Protein AF-A0A7X8Q6P4-F1 (afdb_monomer_lite)

Radius of gyration: 16.23 Å; chains: 1; bounding box: 39×30×48 Å

pLDDT: mean 74.8, std 14.55, range [23.95, 94.19]

Sequence (122 aa):
MFGAYIRDDLRYEGFFFHASEEPRTNDESTTIEIGEIIVIVNRTSAGRISILTTDLSDGRISHSYTICTSSGLVCAGKDTFHYQQNEDSPHIEIGTLWAILPVPYIALEGFHSSIMLELVLH

Secondary structure (DSSP, 8-state):
-------GGGTT-EEEEEE-SS----TT-SEEEEEEEEEE-SS-EEEEEEEEEPPEESSS-EE--EEEETTS--BSSS-EEEEEE-TT--EEEEEEEEEE-SS-GGGGTT-B--EEEEEEE-

Foldseek 3Di:
DDDDDDDPVCPVFDKDWDADPDFPDDQQDLKTWGTWIKGFDQAWWKWKKDKDKDFWDLPPDTHDKWKAFPVRQGTDDTDIRIDTDHNVCRMDGSHIIMIRHPGGPNVSVNIDMDIDMDIGID

Structure (mmCIF, N/CA/C/O backbone):
data_AF-A0A7X8Q6P4-F1
#
_entry.id   AF-A0A7X8Q6P4-F1
#
loop_
_atom_site.group_PDB
_atom_site.id
_atom_site.type_symbol
_atom_site.label_atom_id
_atom_site.label_alt_id
_atom_site.label_comp_id
_atom_site.label_asym_id
_atom_site.label_entity_id
_atom_site.label_seq_id
_atom_site.pdbx_PDB_ins_code
_atom_site.Cartn_x
_atom_site.Cartn_y
_atom_site.Cartn_z
_atom_site.occupancy
_atom_site.B_iso_or_equiv
_atom_site.auth_seq_id
_atom_site.auth_comp_id
_atom_site.auth_asym_id
_atom_site.auth_atom_id
_atom_site.pdbx_PDB_model_num
ATOM 1 N N . MET A 1 1 ? -11.362 20.464 -5.993 1.00 23.95 1 MET A N 1
ATOM 2 C CA . MET A 1 1 ? -11.281 20.902 -4.585 1.00 23.95 1 MET A CA 1
ATOM 3 C C . MET A 1 1 ? -12.592 20.497 -3.927 1.00 23.95 1 MET A C 1
ATOM 5 O O . MET A 1 1 ? -13.591 21.166 -4.138 1.00 23.95 1 MET A O 1
ATOM 9 N N . PHE A 1 2 ? -12.623 19.348 -3.253 1.00 24.03 2 PHE A N 1
ATOM 10 C CA . PHE A 1 2 ? -13.788 18.901 -2.486 1.00 24.03 2 PHE A CA 1
ATOM 11 C C . PHE A 1 2 ? -13.374 18.904 -1.018 1.00 24.03 2 PHE A C 1
ATOM 13 O O . PHE A 1 2 ? -12.576 18.072 -0.603 1.00 24.03 2 PHE A O 1
ATOM 20 N N . GLY A 1 3 ? -13.839 19.899 -0.266 1.00 26.27 3 GLY A N 1
ATOM 21 C CA . GLY A 1 3 ? -13.703 19.914 1.186 1.00 26.27 3 GLY A CA 1
ATOM 22 C C . GLY A 1 3 ? -14.900 19.194 1.787 1.00 26.27 3 GLY A C 1
ATOM 23 O O . GLY A 1 3 ? -16.023 19.678 1.660 1.00 26.27 3 GLY A O 1
ATOM 24 N N . ALA A 1 4 ? -14.677 18.035 2.402 1.00 33.00 4 ALA A N 1
ATOM 25 C CA . ALA A 1 4 ? -15.675 17.407 3.254 1.00 33.00 4 ALA A CA 1
ATOM 26 C C . ALA A 1 4 ? -15.671 18.117 4.617 1.00 33.00 4 ALA A C 1
ATOM 28 O O . ALA A 1 4 ? -14.611 18.328 5.206 1.00 33.00 4 ALA A O 1
ATOM 29 N N . TYR A 1 5 ? -16.847 18.510 5.111 1.00 39.50 5 TYR A N 1
ATOM 30 C CA . TYR A 1 5 ? -16.999 19.005 6.478 1.00 39.50 5 TYR A CA 1
ATOM 31 C C . TYR A 1 5 ? -16.803 17.833 7.446 1.00 39.50 5 TYR A C 1
ATOM 33 O O . TYR A 1 5 ? -17.656 16.950 7.538 1.00 39.50 5 TYR A O 1
ATOM 41 N N . ILE A 1 6 ? -15.667 17.817 8.142 1.00 45.41 6 ILE A N 1
ATOM 42 C CA . ILE A 1 6 ? -15.391 16.889 9.241 1.00 45.41 6 ILE A CA 1
ATOM 43 C C . ILE A 1 6 ? -15.848 17.588 10.522 1.00 45.41 6 ILE A C 1
ATOM 45 O O . ILE A 1 6 ? -15.375 18.684 10.826 1.00 45.41 6 ILE A O 1
ATOM 49 N N . ARG A 1 7 ? -16.800 16.987 11.248 1.00 45.12 7 ARG A N 1
ATOM 50 C CA . ARG A 1 7 ? -17.255 17.522 12.539 1.00 45.12 7 ARG A CA 1
ATOM 51 C C . ARG A 1 7 ? -16.087 17.602 13.526 1.00 45.12 7 ARG A C 1
ATOM 53 O O . ARG A 1 7 ? -15.160 16.800 13.473 1.00 45.12 7 ARG A O 1
ATOM 60 N N . ASP A 1 8 ? -16.158 18.555 14.450 1.00 51.81 8 ASP A N 1
ATOM 61 C CA . ASP A 1 8 ? -15.066 18.877 15.377 1.00 51.81 8 ASP A CA 1
ATOM 62 C C . ASP A 1 8 ? -14.654 17.716 16.296 1.00 51.81 8 ASP A C 1
ATOM 64 O O . ASP A 1 8 ? -13.486 17.623 16.667 1.00 51.81 8 ASP A O 1
ATOM 68 N N . ASP A 1 9 ? -15.583 16.807 16.594 1.00 53.94 9 ASP A N 1
ATOM 69 C CA . ASP A 1 9 ? -15.369 15.566 17.347 1.00 53.94 9 ASP A CA 1
ATOM 70 C C . ASP A 1 9 ? -14.644 14.470 16.546 1.00 53.94 9 ASP A C 1
ATOM 72 O O . ASP A 1 9 ? -14.074 13.559 17.135 1.00 53.94 9 ASP A O 1
ATOM 76 N N . LEU A 1 10 ? -14.598 14.586 15.216 1.00 52.09 10 LEU A N 1
ATOM 77 C CA . LEU A 1 10 ? -13.961 13.633 14.300 1.00 52.09 10 LEU A CA 1
ATOM 78 C C . LEU A 1 10 ? -12.639 14.155 13.721 1.00 52.09 10 LEU A C 1
ATOM 80 O O . LEU A 1 10 ? -12.018 13.478 12.911 1.00 52.09 10 LEU A O 1
ATOM 84 N N . ARG A 1 11 ? -12.177 15.352 14.115 1.00 57.38 11 ARG A N 1
ATOM 85 C CA . ARG A 1 11 ? -10.944 15.972 13.578 1.00 57.38 11 ARG A CA 1
ATOM 86 C C . ARG A 1 11 ? -9.676 15.144 13.806 1.00 57.38 11 ARG A C 1
ATOM 88 O O . ARG A 1 11 ? -8.686 15.370 13.118 1.00 57.38 11 ARG A O 1
ATOM 95 N N . TYR A 1 12 ? -9.709 14.226 14.768 1.00 64.00 12 TYR A N 1
ATOM 96 C CA . TYR A 1 12 ? -8.606 13.321 15.094 1.00 64.00 12 TYR A CA 1
ATOM 97 C C . TYR A 1 12 ? -8.894 11.870 14.693 1.00 64.00 12 TYR A C 1
ATOM 99 O O . TYR A 1 12 ? -8.058 11.005 14.933 1.00 64.00 12 TYR A O 1
ATOM 107 N N . GLU A 1 13 ? -10.063 11.601 14.102 1.00 70.44 13 GLU A N 1
ATOM 108 C CA . GLU A 1 13 ? -10.398 10.292 13.553 1.00 70.44 13 GLU A CA 1
ATOM 109 C C . GLU A 1 13 ? -10.102 10.255 12.057 1.00 70.44 13 GLU A C 1
ATOM 111 O O . GLU A 1 13 ? -10.403 11.195 11.319 1.00 70.44 13 GLU A O 1
ATOM 116 N N . GLY A 1 14 ? -9.553 9.144 11.587 1.00 71.00 14 GLY A N 1
ATOM 117 C CA . GLY A 1 14 ? -9.360 8.911 10.172 1.00 71.00 14 GLY A CA 1
ATOM 118 C C . GLY A 1 14 ? -8.110 8.119 9.857 1.00 71.00 14 GLY A C 1
ATOM 119 O O . GLY A 1 14 ? -7.565 7.374 10.673 1.00 71.00 14 GLY A O 1
ATOM 120 N N . PHE A 1 15 ? -7.707 8.278 8.607 1.00 75.25 15 PHE A N 1
ATOM 121 C CA . PHE A 1 15 ? -6.609 7.563 8.001 1.00 75.25 15 PHE A CA 1
ATOM 122 C C . PHE A 1 15 ? -5.376 8.461 7.946 1.00 75.25 15 PHE A C 1
ATOM 124 O O . PHE A 1 15 ? -5.424 9.547 7.365 1.00 75.25 15 PHE A O 1
ATOM 131 N N . PHE A 1 16 ? -4.271 7.992 8.514 1.00 78.88 16 PHE A N 1
ATOM 132 C CA . PHE A 1 16 ? -3.003 8.701 8.534 1.00 78.88 16 PHE A CA 1
ATOM 133 C C . PHE A 1 16 ? -1.962 7.868 7.798 1.00 78.88 16 PHE A C 1
ATOM 135 O O . PHE A 1 16 ? -1.695 6.721 8.150 1.00 78.88 16 PHE A O 1
ATOM 142 N N . PHE A 1 17 ? -1.387 8.462 6.757 1.00 79.06 17 PHE A N 1
ATOM 143 C CA . PHE A 1 17 ? -0.279 7.882 6.016 1.00 79.06 17 PHE A CA 1
ATOM 144 C C . PHE A 1 17 ? 0.969 8.713 6.264 1.00 79.06 17 PHE A C 1
ATOM 146 O O . PHE A 1 17 ? 1.014 9.893 5.904 1.00 79.06 17 PHE A O 1
ATOM 153 N N . HIS A 1 18 ? 1.973 8.097 6.871 1.00 83.44 18 HIS A N 1
ATOM 154 C CA . HIS A 1 18 ? 3.292 8.686 7.008 1.00 83.44 18 HIS A CA 1
ATOM 155 C C . HIS A 1 18 ? 4.193 8.100 5.923 1.00 83.44 18 HIS A C 1
ATOM 157 O O . HIS A 1 18 ? 4.673 6.975 6.047 1.00 83.44 18 HIS A O 1
ATOM 163 N N . ALA A 1 19 ? 4.363 8.842 4.826 1.00 79.75 19 ALA A N 1
ATOM 164 C CA . ALA A 1 19 ? 5.244 8.436 3.736 1.00 79.75 19 ALA A CA 1
ATOM 165 C C . ALA A 1 19 ? 6.685 8.299 4.243 1.00 79.75 19 ALA A C 1
ATOM 167 O O . ALA A 1 19 ? 7.142 9.129 5.027 1.00 79.75 19 ALA A O 1
ATOM 168 N N . SER A 1 20 ? 7.399 7.277 3.776 1.00 76.38 20 SER A N 1
ATOM 169 C CA . SER A 1 20 ? 8.818 7.129 4.090 1.00 76.38 20 SER A CA 1
ATOM 170 C C . SER A 1 20 ? 9.593 8.286 3.445 1.00 76.38 20 SER A C 1
ATOM 172 O O . SER A 1 20 ? 9.489 8.505 2.237 1.00 76.38 20 SER A O 1
ATOM 174 N N . GLU A 1 21 ? 10.318 9.069 4.250 1.00 69.00 21 GLU A N 1
ATOM 175 C CA . GLU A 1 21 ? 11.050 10.258 3.776 1.00 69.00 21 GLU A CA 1
ATOM 176 C C . GLU A 1 21 ? 12.266 9.890 2.913 1.00 69.00 21 GLU A C 1
ATOM 178 O O . GLU A 1 21 ? 12.659 10.652 2.030 1.00 69.00 21 GLU A O 1
ATOM 183 N N . GLU A 1 22 ? 12.826 8.697 3.126 1.00 65.06 22 GLU A N 1
ATOM 184 C CA . GLU A 1 22 ? 13.931 8.146 2.350 1.00 65.06 22 GLU A CA 1
ATOM 185 C C . GLU A 1 22 ? 13.609 6.692 1.983 1.00 65.06 22 GLU A C 1
ATOM 187 O O . GLU A 1 22 ? 13.219 5.919 2.864 1.00 65.06 22 GLU A O 1
ATOM 192 N N . PRO A 1 23 ? 13.781 6.273 0.716 1.00 59.88 23 PRO A N 1
ATOM 193 C CA . PRO A 1 23 ? 13.610 4.877 0.351 1.00 59.88 23 PRO A CA 1
ATOM 194 C C . PRO A 1 23 ? 14.649 4.054 1.118 1.00 59.88 23 PRO A C 1
ATOM 196 O O . PRO A 1 23 ? 15.840 4.076 0.812 1.00 59.88 23 PRO A O 1
ATOM 199 N N . ARG A 1 24 ? 14.207 3.327 2.150 1.00 60.22 24 ARG A N 1
ATOM 200 C CA . ARG A 1 24 ? 15.043 2.384 2.907 1.00 60.22 24 ARG A CA 1
ATOM 201 C C . ARG A 1 24 ? 15.338 1.150 2.062 1.00 60.22 24 ARG A C 1
ATOM 203 O O . ARG A 1 24 ? 14.816 0.065 2.310 1.00 60.22 24 ARG A O 1
ATOM 210 N N . THR A 1 25 ? 16.120 1.326 1.004 1.00 61.22 25 THR A N 1
ATOM 211 C CA . THR A 1 25 ? 16.314 0.314 -0.033 1.00 61.22 25 THR A CA 1
ATOM 212 C C . THR A 1 25 ? 17.736 0.376 -0.561 1.00 61.22 25 THR A C 1
ATOM 214 O O . THR A 1 25 ? 18.223 1.445 -0.908 1.00 61.22 25 THR A O 1
ATOM 217 N N . ASN A 1 26 ? 18.395 -0.777 -0.654 1.00 67.12 26 ASN A N 1
ATOM 218 C CA . ASN A 1 26 ? 19.574 -0.926 -1.507 1.00 67.12 26 ASN A CA 1
ATOM 219 C C . ASN A 1 26 ? 19.129 -0.822 -2.982 1.00 67.12 26 ASN A C 1
ATOM 221 O O . ASN A 1 26 ? 18.031 -1.280 -3.296 1.00 67.12 26 ASN A O 1
ATOM 225 N N . ASP A 1 27 ? 19.954 -0.281 -3.879 1.00 70.25 27 ASP A N 1
ATOM 226 C CA . ASP A 1 27 ? 19.615 -0.061 -5.301 1.00 70.25 27 ASP A CA 1
ATOM 227 C C . ASP A 1 27 ? 19.221 -1.358 -6.036 1.00 70.25 27 ASP A C 1
ATOM 229 O O . ASP A 1 27 ? 18.444 -1.347 -6.994 1.00 70.25 27 ASP A O 1
ATOM 233 N N . GLU A 1 28 ? 19.720 -2.497 -5.552 1.00 80.19 28 GLU A N 1
ATOM 234 C CA . GLU A 1 28 ? 19.405 -3.837 -6.061 1.00 80.19 28 GLU A CA 1
ATOM 235 C C . GLU A 1 28 ? 18.132 -4.450 -5.449 1.00 80.19 28 GLU A C 1
ATOM 237 O O . GLU A 1 28 ? 17.713 -5.543 -5.833 1.00 80.19 28 GLU A O 1
ATOM 242 N N . SER A 1 29 ? 17.504 -3.770 -4.487 1.00 84.56 29 SER A N 1
ATOM 243 C CA . SER A 1 29 ? 16.297 -4.254 -3.830 1.00 84.56 29 SER A CA 1
ATOM 244 C C . SER A 1 29 ? 15.109 -4.223 -4.785 1.00 84.56 29 SER A C 1
ATOM 246 O O . SER A 1 29 ? 14.833 -3.231 -5.461 1.00 84.56 29 SER A O 1
ATOM 248 N N . THR A 1 30 ? 14.350 -5.312 -4.784 1.00 88.12 30 THR A N 1
ATOM 249 C CA . THR A 1 30 ? 13.006 -5.374 -5.364 1.00 88.12 30 THR A CA 1
ATOM 250 C C . THR A 1 30 ? 11.937 -5.005 -4.343 1.00 88.12 30 THR A C 1
ATOM 252 O O . THR A 1 30 ? 10.760 -5.028 -4.660 1.00 88.12 30 THR A O 1
ATOM 255 N N . THR A 1 31 ? 12.305 -4.697 -3.101 1.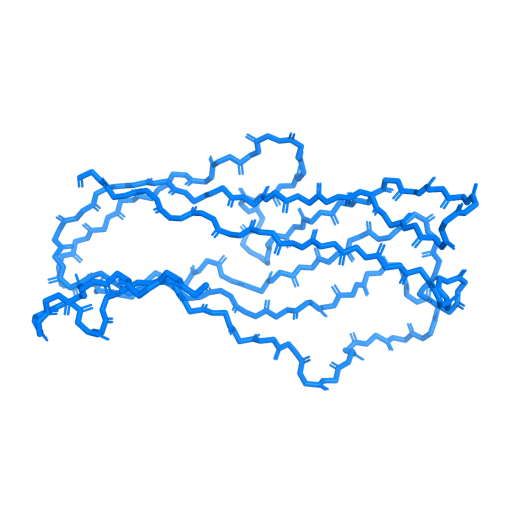00 87.94 31 THR A N 1
ATOM 256 C CA . THR A 1 31 ? 11.356 -4.347 -2.042 1.00 87.94 31 THR A CA 1
ATOM 257 C C . THR A 1 31 ? 11.623 -2.931 -1.565 1.00 87.94 31 THR A C 1
ATOM 259 O O . THR A 1 31 ? 12.757 -2.613 -1.197 1.00 87.94 31 THR A O 1
ATOM 262 N N . ILE A 1 32 ? 10.587 -2.094 -1.582 1.00 86.50 32 ILE A N 1
ATOM 263 C CA . ILE A 1 32 ? 10.668 -0.689 -1.188 1.00 86.50 32 ILE A CA 1
ATOM 264 C C . ILE A 1 32 ? 9.677 -0.367 -0.076 1.00 86.50 32 ILE A C 1
ATOM 266 O O . ILE A 1 32 ? 8.518 -0.774 -0.139 1.00 86.50 32 ILE A O 1
ATOM 270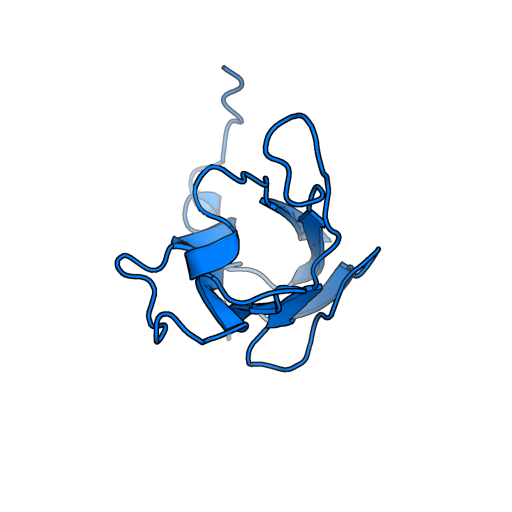 N N . GLU A 1 33 ? 10.134 0.350 0.948 1.00 87.00 33 GLU A N 1
ATOM 271 C CA . GLU A 1 33 ? 9.248 0.906 1.970 1.00 87.00 33 GLU A CA 1
ATOM 272 C C . GLU A 1 33 ? 8.502 2.100 1.369 1.00 87.00 33 GLU A C 1
ATOM 274 O O . GLU A 1 33 ? 9.119 2.983 0.776 1.00 87.00 33 GLU A O 1
ATOM 279 N N . ILE A 1 34 ? 7.180 2.128 1.501 1.00 84.44 34 ILE A N 1
ATOM 280 C CA . ILE A 1 34 ? 6.350 3.234 1.005 1.00 84.44 34 ILE A CA 1
ATOM 281 C C . ILE A 1 34 ? 6.020 4.185 2.153 1.00 84.44 34 ILE A C 1
ATOM 283 O O . ILE A 1 34 ? 6.043 5.404 1.988 1.00 84.44 34 ILE A O 1
ATOM 287 N N . GLY A 1 35 ? 5.710 3.634 3.324 1.00 83.25 35 GLY A N 1
ATOM 288 C CA . GLY A 1 35 ? 5.349 4.411 4.500 1.00 83.25 35 GLY A CA 1
ATOM 289 C C . GLY A 1 35 ? 4.503 3.621 5.483 1.00 83.25 35 GLY A C 1
ATOM 290 O O . GLY A 1 35 ? 4.152 2.468 5.245 1.00 83.25 35 GLY A O 1
ATOM 291 N N . GLU A 1 36 ? 4.158 4.250 6.591 1.00 84.12 36 GLU A N 1
ATOM 292 C CA . GLU A 1 36 ? 3.366 3.661 7.663 1.00 84.12 36 GLU A CA 1
ATOM 293 C C . GLU A 1 36 ? 1.900 4.091 7.570 1.00 84.12 36 GLU A C 1
ATOM 295 O O . GLU A 1 36 ? 1.596 5.253 7.283 1.00 84.12 36 GLU A O 1
ATOM 300 N N . ILE A 1 37 ? 0.988 3.144 7.816 1.00 79.12 37 ILE A N 1
ATOM 301 C CA . ILE A 1 37 ? -0.440 3.428 7.945 1.00 79.12 37 ILE A CA 1
ATOM 302 C C . ILE A 1 37 ? -0.877 3.305 9.398 1.00 79.12 37 ILE A C 1
ATOM 304 O O . ILE A 1 37 ? -0.757 2.247 10.025 1.00 79.12 37 ILE A O 1
ATOM 308 N N . ILE A 1 38 ? -1.525 4.369 9.858 1.00 79.19 38 ILE A N 1
ATOM 309 C CA . ILE A 1 38 ? -2.175 4.452 11.155 1.00 79.19 38 ILE A CA 1
ATOM 310 C C . ILE A 1 38 ? -3.645 4.814 10.945 1.00 79.19 38 ILE A C 1
ATOM 312 O O . ILE A 1 38 ? -3.979 5.722 10.180 1.00 79.19 38 ILE A O 1
ATOM 316 N N . VAL A 1 39 ? -4.536 4.122 11.652 1.00 78.31 39 VAL A N 1
ATOM 317 C CA . VAL A 1 39 ? -5.955 4.476 11.715 1.00 78.31 39 VAL A CA 1
ATOM 318 C C . VAL A 1 39 ? -6.327 4.810 13.146 1.00 78.31 39 VAL A C 1
ATOM 320 O O . VAL A 1 39 ? -6.056 4.041 14.067 1.00 78.31 39 VAL A O 1
ATOM 323 N N . ILE A 1 40 ? -6.955 5.970 13.322 1.00 78.88 40 ILE A N 1
ATOM 324 C CA . ILE A 1 40 ? -7.431 6.434 14.622 1.00 78.88 40 ILE A CA 1
ATOM 325 C C . ILE A 1 40 ? -8.945 6.576 14.541 1.00 78.88 40 ILE A C 1
ATOM 327 O O . ILE A 1 40 ? -9.451 7.298 13.686 1.00 78.88 40 ILE A O 1
ATOM 331 N N . VAL A 1 41 ? -9.677 5.884 15.408 1.00 77.94 41 VAL A N 1
ATOM 332 C CA . VAL A 1 41 ? -11.139 5.993 15.527 1.00 77.94 41 VAL A CA 1
ATOM 333 C C . VAL A 1 41 ? -11.468 5.982 17.016 1.00 77.94 41 VAL A C 1
ATOM 335 O O . VAL A 1 41 ? -11.264 4.983 17.699 1.00 77.94 41 VAL A O 1
ATOM 338 N N . ASN A 1 42 ? -11.964 7.098 17.543 1.00 76.44 42 ASN A N 1
ATOM 339 C CA . ASN A 1 42 ? -12.221 7.309 18.970 1.00 76.44 42 ASN A CA 1
ATOM 340 C C . ASN A 1 42 ? -13.638 6.863 19.355 1.00 76.44 42 ASN A C 1
ATOM 342 O O . ASN A 1 42 ? -14.325 7.506 20.145 1.00 76.44 42 ASN A O 1
ATOM 346 N N . ARG A 1 43 ? -14.089 5.756 18.765 1.00 75.38 43 ARG A N 1
ATOM 347 C CA . ARG A 1 43 ? -15.361 5.100 19.061 1.00 75.38 43 ARG A CA 1
ATOM 348 C C . ARG A 1 43 ? -15.261 3.622 18.726 1.00 75.38 43 ARG A C 1
ATOM 350 O O . ARG A 1 43 ? -14.468 3.220 17.876 1.00 75.38 43 ARG A O 1
ATOM 357 N N . THR A 1 44 ? -16.122 2.819 19.340 1.00 80.38 44 THR A N 1
ATOM 358 C CA . THR A 1 44 ? -16.278 1.423 18.920 1.00 80.38 44 THR A CA 1
ATOM 359 C C . THR A 1 44 ? -16.780 1.397 17.478 1.00 80.38 44 THR A C 1
ATOM 361 O O . THR A 1 44 ? -17.849 1.933 17.181 1.00 80.38 44 THR A O 1
ATOM 364 N N . SER A 1 45 ? -15.998 0.813 16.577 1.00 76.81 45 SER A N 1
ATOM 365 C CA . SER A 1 45 ? -16.322 0.744 15.155 1.00 76.81 45 SER A CA 1
ATOM 366 C C . SER A 1 45 ? -15.734 -0.519 14.548 1.00 76.81 45 SER A C 1
ATOM 368 O O . SER A 1 45 ? -14.696 -1.031 14.974 1.00 76.81 45 SER A O 1
ATOM 370 N N . ALA A 1 46 ? -16.427 -1.031 13.545 1.00 80.12 46 ALA A N 1
ATOM 371 C CA . ALA A 1 46 ? -15.874 -2.007 12.633 1.00 80.12 46 ALA A CA 1
ATOM 372 C C . ALA A 1 46 ? -15.812 -1.371 11.255 1.00 80.12 46 ALA A C 1
ATOM 374 O O . ALA A 1 46 ? -16.552 -0.442 10.940 1.00 80.12 46 ALA A O 1
ATOM 375 N N . GLY A 1 47 ? -14.927 -1.861 10.414 1.00 76.94 47 GLY A N 1
ATOM 376 C CA . GLY A 1 47 ? -14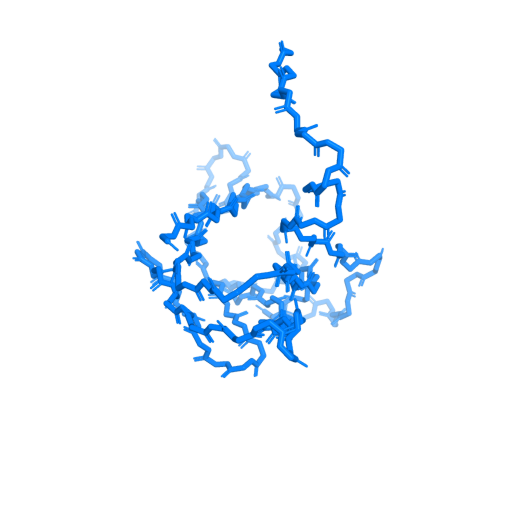.754 -1.244 9.123 1.00 76.94 47 GLY A CA 1
ATOM 377 C C . GLY A 1 47 ? -13.862 -2.051 8.232 1.00 76.94 47 GLY A C 1
ATOM 378 O O . GLY A 1 47 ? -13.495 -3.197 8.514 1.00 76.94 47 GLY A O 1
ATOM 379 N N . ARG A 1 48 ? -13.536 -1.426 7.114 1.00 79.56 48 ARG A N 1
ATOM 380 C CA . ARG A 1 48 ? -12.665 -2.033 6.136 1.00 79.56 48 ARG A CA 1
ATOM 381 C C . ARG A 1 48 ? -11.785 -0.997 5.455 1.00 79.56 48 ARG A C 1
ATOM 383 O O . ARG A 1 48 ? -12.185 0.155 5.291 1.00 79.56 48 ARG A O 1
ATOM 390 N N . ILE A 1 49 ? -10.597 -1.431 5.069 1.00 75.75 49 ILE A N 1
ATOM 391 C CA . ILE A 1 49 ? -9.550 -0.605 4.486 1.00 75.75 49 ILE A CA 1
ATOM 392 C C . ILE A 1 49 ? -9.129 -1.245 3.181 1.00 75.75 49 ILE A C 1
ATOM 394 O O . ILE A 1 49 ? -8.656 -2.378 3.173 1.00 75.75 49 ILE A O 1
ATOM 398 N N . SER A 1 50 ? -9.322 -0.533 2.079 1.00 77.38 50 SER A N 1
ATOM 399 C CA . SER A 1 50 ? -8.944 -1.009 0.750 1.00 77.38 50 SER A CA 1
ATOM 400 C C . SER A 1 50 ? -7.693 -0.283 0.279 1.00 77.38 50 SER A C 1
ATOM 402 O O . SER A 1 50 ? -7.627 0.947 0.342 1.00 77.38 50 SER A O 1
ATOM 404 N N . ILE A 1 51 ? -6.724 -1.043 -0.231 1.00 76.81 51 ILE A N 1
ATOM 405 C CA . ILE A 1 51 ? -5.544 -0.504 -0.911 1.00 76.81 51 ILE A CA 1
ATOM 406 C C . ILE A 1 51 ? -5.710 -0.747 -2.406 1.00 76.81 51 ILE A C 1
ATOM 408 O O . ILE A 1 51 ? -5.823 -1.887 -2.855 1.00 76.81 51 ILE A O 1
ATOM 412 N N . LEU A 1 52 ? -5.737 0.334 -3.178 1.00 77.81 52 LEU A N 1
ATOM 413 C CA . LEU A 1 52 ? -5.888 0.301 -4.627 1.00 77.81 52 LEU A CA 1
ATOM 414 C C . LEU A 1 52 ? -4.629 0.866 -5.271 1.00 77.81 52 LEU A C 1
ATOM 416 O O . LEU A 1 52 ? -4.174 1.946 -4.899 1.00 77.81 52 LEU A O 1
ATOM 420 N N . THR A 1 53 ? -4.083 0.148 -6.245 1.00 80.69 53 THR A N 1
ATOM 421 C CA . THR A 1 53 ? -2.873 0.553 -6.962 1.00 80.69 53 THR A CA 1
ATOM 422 C C . THR A 1 53 ? -3.087 0.517 -8.464 1.00 80.69 53 THR A C 1
ATOM 424 O O . THR A 1 53 ? -3.827 -0.322 -8.979 1.00 80.69 53 THR A O 1
ATOM 427 N N . THR A 1 54 ? -2.419 1.416 -9.177 1.00 86.62 54 THR A N 1
ATOM 428 C CA . THR A 1 54 ? -2.190 1.260 -10.621 1.00 86.62 54 THR A CA 1
ATOM 429 C C . THR A 1 54 ? -0.961 0.390 -10.862 1.00 86.62 54 THR A C 1
ATOM 431 O O . THR A 1 54 ? -0.217 0.129 -9.924 1.00 86.62 54 THR A O 1
ATOM 434 N N . ASP A 1 55 ? -0.723 -0.047 -12.097 1.00 89.69 55 ASP A N 1
ATOM 435 C CA . ASP A 1 55 ? 0.579 -0.613 -12.468 1.00 89.69 55 ASP A CA 1
ATOM 436 C C . ASP A 1 55 ? 1.671 0.474 -12.442 1.00 89.69 55 ASP A C 1
ATOM 438 O O . ASP A 1 55 ? 1.383 1.664 -12.605 1.00 89.69 55 ASP A O 1
ATOM 442 N N . LEU A 1 56 ? 2.933 0.065 -12.278 1.00 89.69 56 LEU A N 1
ATOM 443 C CA . LEU A 1 56 ? 4.090 0.937 -12.496 1.00 89.69 56 LEU A CA 1
ATOM 444 C C . LEU A 1 56 ? 4.256 1.167 -13.993 1.00 89.69 56 LEU A C 1
ATOM 446 O O . LEU A 1 56 ? 4.379 0.199 -14.741 1.00 89.69 56 LEU A O 1
ATOM 450 N N . SER A 1 57 ? 4.297 2.423 -14.434 1.00 91.00 57 SER A N 1
ATOM 451 C CA . SER A 1 57 ? 4.372 2.764 -15.857 1.00 91.00 57 SER A CA 1
ATOM 452 C C . SER A 1 57 ? 5.234 3.995 -16.128 1.00 91.00 57 SER A C 1
ATOM 454 O O . SER A 1 57 ? 5.139 4.990 -15.412 1.00 91.00 57 SER A O 1
ATOM 456 N N . ASP A 1 58 ? 6.029 3.941 -17.197 1.00 94.19 58 ASP A N 1
ATOM 457 C CA . ASP A 1 58 ? 6.744 5.082 -17.792 1.00 94.19 58 ASP A CA 1
ATOM 458 C C . ASP A 1 58 ? 5.992 5.676 -19.009 1.00 94.19 58 ASP A C 1
ATOM 460 O O . ASP A 1 58 ? 6.490 6.554 -19.716 1.00 94.19 58 ASP A O 1
ATOM 464 N N . GLY A 1 59 ? 4.784 5.169 -19.291 1.00 91.75 59 GLY A N 1
ATOM 465 C CA . GLY A 1 59 ? 3.969 5.523 -20.455 1.00 91.75 59 GLY A CA 1
ATOM 466 C C . GLY A 1 59 ? 4.215 4.670 -21.706 1.00 91.75 59 GLY A C 1
ATOM 467 O O . GLY A 1 59 ? 3.482 4.817 -22.686 1.00 91.75 59 GLY A O 1
ATOM 468 N N . ARG A 1 60 ? 5.204 3.769 -21.699 1.00 93.06 60 ARG A N 1
ATOM 469 C CA . ARG A 1 60 ? 5.495 2.826 -22.797 1.00 93.06 60 ARG A CA 1
ATOM 470 C C . ARG A 1 60 ? 5.362 1.380 -22.352 1.00 93.06 60 ARG A C 1
ATOM 472 O O . ARG A 1 60 ? 4.814 0.562 -23.088 1.00 93.06 60 ARG A O 1
ATOM 479 N N . ILE A 1 61 ? 5.889 1.077 -21.174 1.00 92.31 61 ILE A N 1
ATOM 480 C CA . ILE A 1 61 ? 5.889 -0.242 -20.557 1.00 92.31 61 ILE A CA 1
ATOM 481 C C . ILE A 1 61 ? 5.129 -0.127 -19.240 1.00 92.31 61 ILE A C 1
ATOM 483 O O . ILE A 1 61 ? 5.135 0.912 -18.581 1.00 92.31 61 ILE A O 1
ATOM 487 N N . SER A 1 62 ? 4.435 -1.194 -18.861 1.00 92.12 62 SER A N 1
ATOM 488 C CA . SER A 1 62 ? 3.778 -1.272 -17.564 1.00 92.12 62 SER A CA 1
ATOM 489 C C . SER A 1 62 ? 4.109 -2.587 -16.884 1.00 92.12 62 SER A C 1
ATOM 491 O O . SER A 1 62 ? 4.184 -3.635 -17.531 1.00 92.12 62 SER A O 1
ATOM 493 N N . HIS A 1 63 ? 4.318 -2.515 -15.577 1.00 89.44 63 HIS A N 1
ATOM 494 C CA . HIS A 1 63 ? 4.628 -3.655 -14.742 1.00 89.44 63 HIS A CA 1
ATOM 495 C C . HIS A 1 63 ? 3.693 -3.700 -13.539 1.00 89.44 63 HIS A C 1
ATOM 497 O O . HIS A 1 63 ? 3.599 -2.742 -12.767 1.00 89.44 63 HIS A O 1
ATOM 503 N N . SER A 1 64 ? 3.046 -4.844 -13.346 1.00 88.56 64 SER A N 1
ATOM 504 C CA . SER A 1 64 ? 2.331 -5.107 -12.105 1.00 88.56 64 SER A CA 1
ATOM 505 C C . SER A 1 64 ? 3.318 -5.370 -10.975 1.00 88.56 64 SER A C 1
ATOM 507 O O . SER A 1 64 ? 4.363 -5.995 -11.161 1.00 88.56 64 SER A O 1
ATOM 509 N N . TYR A 1 65 ? 2.968 -4.893 -9.791 1.00 86.12 65 TYR A N 1
ATOM 510 C CA . TYR A 1 65 ? 3.739 -5.055 -8.568 1.00 86.12 65 TYR A CA 1
ATOM 511 C C . TYR A 1 65 ? 2.784 -5.340 -7.414 1.00 86.12 65 TYR A C 1
ATOM 513 O O . TYR A 1 65 ? 1.566 -5.199 -7.543 1.00 86.12 65 TYR A O 1
ATOM 521 N N . THR A 1 66 ? 3.334 -5.786 -6.293 1.00 85.31 66 THR A N 1
ATOM 522 C CA . THR A 1 66 ? 2.539 -6.161 -5.120 1.00 85.31 66 THR A CA 1
ATOM 523 C C . THR A 1 66 ? 2.748 -5.149 -4.007 1.00 85.31 66 THR A C 1
ATOM 525 O O . THR A 1 66 ? 3.862 -4.678 -3.808 1.00 85.31 66 THR A O 1
ATOM 528 N N . ILE A 1 67 ? 1.689 -4.830 -3.264 1.00 82.38 67 ILE A N 1
ATOM 529 C CA . ILE A 1 67 ? 1.785 -4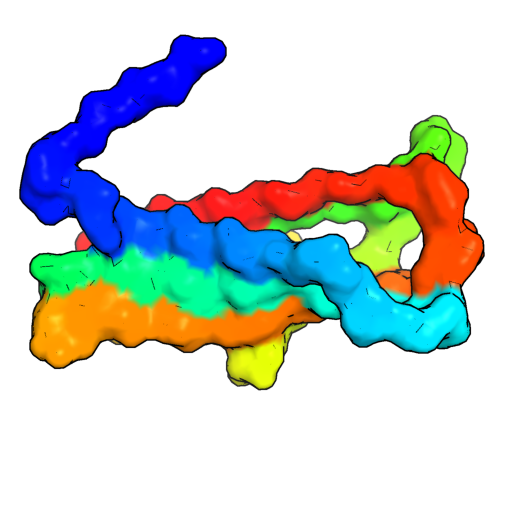.104 -1.996 1.00 82.38 67 ILE A CA 1
ATOM 530 C C . ILE A 1 67 ? 1.523 -5.074 -0.866 1.00 82.38 67 ILE A C 1
ATOM 532 O O . ILE A 1 67 ? 0.488 -5.738 -0.902 1.00 82.38 67 ILE A O 1
ATOM 536 N N . CYS A 1 68 ? 2.402 -5.095 0.133 1.00 81.19 68 CYS A N 1
ATOM 537 C CA . CYS A 1 68 ? 2.164 -5.811 1.373 1.00 81.19 68 CYS A CA 1
ATOM 538 C C . CYS A 1 68 ? 2.340 -4.935 2.618 1.00 81.19 68 CYS A C 1
ATOM 540 O O . CYS A 1 68 ? 3.078 -3.955 2.597 1.00 81.19 68 CYS A O 1
ATOM 542 N N . THR A 1 69 ? 1.658 -5.281 3.712 1.00 80.88 69 THR A N 1
ATOM 543 C CA . THR A 1 69 ? 1.869 -4.655 5.030 1.00 80.88 69 THR A CA 1
ATOM 544 C C . THR A 1 69 ? 2.848 -5.485 5.870 1.00 80.88 69 THR A C 1
ATOM 546 O O . THR A 1 69 ? 2.907 -6.706 5.725 1.00 80.88 69 THR A O 1
ATOM 549 N N . SER A 1 70 ? 3.597 -4.865 6.789 1.00 76.44 70 SER A N 1
ATOM 550 C CA . SER A 1 70 ? 4.509 -5.566 7.718 1.00 76.44 70 SER A CA 1
ATOM 551 C C . SER A 1 70 ? 3.789 -6.566 8.628 1.00 76.44 70 SER A C 1
ATOM 553 O O . SER A 1 70 ? 4.370 -7.559 9.056 1.00 76.44 70 SER A O 1
ATOM 555 N N . SER A 1 71 ? 2.502 -6.335 8.874 1.00 69.00 71 SER A N 1
ATOM 556 C CA . SER A 1 71 ? 1.592 -7.240 9.574 1.00 69.00 71 SER A CA 1
ATOM 557 C C . SER A 1 71 ? 1.189 -8.478 8.753 1.00 69.00 71 SER A C 1
ATOM 559 O O . SER A 1 71 ? 0.540 -9.375 9.287 1.00 69.00 71 SER A O 1
ATOM 561 N N . GLY A 1 72 ? 1.560 -8.550 7.467 1.00 61.72 72 GLY A N 1
ATOM 562 C CA . GLY A 1 72 ? 1.200 -9.639 6.550 1.00 61.72 72 GLY A CA 1
ATOM 563 C C . GLY A 1 72 ? -0.280 -9.654 6.146 1.00 61.72 72 GLY A C 1
ATOM 564 O O . GLY A 1 72 ? -0.757 -10.651 5.611 1.00 61.72 72 GLY A O 1
ATOM 565 N N . LEU A 1 73 ? -1.013 -8.572 6.431 1.00 59.91 73 LEU A N 1
ATOM 566 C CA . LEU A 1 73 ? -2.477 -8.502 6.359 1.00 59.91 73 LEU A CA 1
ATOM 567 C C . LEU A 1 73 ? -3.026 -8.178 4.962 1.00 59.91 73 LEU A C 1
ATOM 569 O O . LEU A 1 73 ? -4.215 -8.378 4.723 1.00 59.91 73 LEU A O 1
ATOM 573 N N . VAL A 1 74 ? -2.196 -7.688 4.040 1.00 62.81 74 VAL A N 1
ATOM 574 C CA . VAL A 1 74 ? -2.604 -7.315 2.674 1.00 62.81 74 VAL A CA 1
ATOM 575 C C . VAL A 1 74 ? -1.519 -7.771 1.705 1.00 62.81 74 VAL A C 1
ATOM 577 O O . VAL A 1 74 ? -0.366 -7.486 1.990 1.00 62.81 74 VAL A O 1
ATOM 580 N N . CYS A 1 75 ? -1.853 -8.452 0.600 1.00 56.53 75 CYS A N 1
ATOM 581 C CA . CYS A 1 75 ? -0.946 -8.690 -0.534 1.00 56.53 75 CYS A CA 1
ATOM 582 C C . CYS A 1 75 ? -1.734 -8.750 -1.869 1.00 56.53 75 CYS A C 1
ATOM 584 O O . CYS A 1 75 ? -2.124 -9.818 -2.317 1.00 56.53 75 CYS A O 1
ATOM 586 N N . ALA A 1 76 ? -1.897 -7.572 -2.490 1.00 54.91 76 ALA A N 1
ATOM 587 C CA . ALA A 1 76 ? -2.414 -7.235 -3.834 1.00 54.91 76 ALA A CA 1
ATOM 588 C C . ALA A 1 76 ? -3.746 -7.816 -4.380 1.00 54.91 76 ALA A C 1
ATOM 590 O O . ALA A 1 76 ? -3.968 -9.013 -4.511 1.00 54.91 76 ALA A O 1
ATOM 591 N N . GLY A 1 77 ? -4.529 -6.898 -4.972 1.00 48.75 77 GLY A N 1
ATOM 592 C CA . GLY A 1 77 ? -5.374 -7.158 -6.149 1.00 48.75 77 GLY A CA 1
ATOM 593 C C . GLY A 1 77 ? -6.858 -6.844 -5.978 1.00 48.75 77 GLY A C 1
ATOM 594 O O . GLY A 1 77 ? -7.511 -6.479 -6.953 1.00 48.75 77 GLY A O 1
ATOM 595 N N . LYS A 1 78 ? -7.385 -6.966 -4.756 1.00 52.41 78 LYS A N 1
ATOM 596 C CA . LYS A 1 78 ? -8.773 -6.641 -4.359 1.00 52.41 78 LYS A CA 1
ATOM 597 C C . LYS A 1 78 ? -8.934 -6.631 -2.835 1.00 52.41 78 LYS A C 1
ATOM 599 O O . LYS A 1 78 ? -10.031 -6.837 -2.319 1.00 52.41 78 LYS A O 1
ATOM 604 N N . ASP A 1 79 ? -7.835 -6.450 -2.114 1.00 59.88 79 ASP A N 1
ATOM 605 C CA . ASP A 1 79 ? -7.797 -6.864 -0.723 1.00 59.88 79 ASP A CA 1
ATOM 606 C C . ASP A 1 79 ? -8.190 -5.716 0.185 1.00 59.88 79 ASP A C 1
ATOM 608 O O . ASP A 1 79 ? -7.462 -4.757 0.441 1.00 59.88 79 ASP A O 1
ATOM 612 N N . THR A 1 80 ? -9.429 -5.840 0.624 1.00 64.56 80 THR A N 1
ATOM 613 C CA . THR A 1 80 ? -10.016 -5.049 1.674 1.00 64.56 80 THR A CA 1
ATOM 614 C C . THR A 1 80 ? -9.696 -5.717 3.015 1.00 64.56 80 THR A C 1
ATOM 616 O O . THR A 1 80 ? -10.190 -6.804 3.320 1.00 64.56 80 THR A O 1
ATOM 619 N N . PHE A 1 81 ? -8.872 -5.066 3.830 1.00 72.56 81 PHE A N 1
ATOM 620 C CA . PHE A 1 81 ? -8.588 -5.464 5.204 1.00 72.56 81 PHE A CA 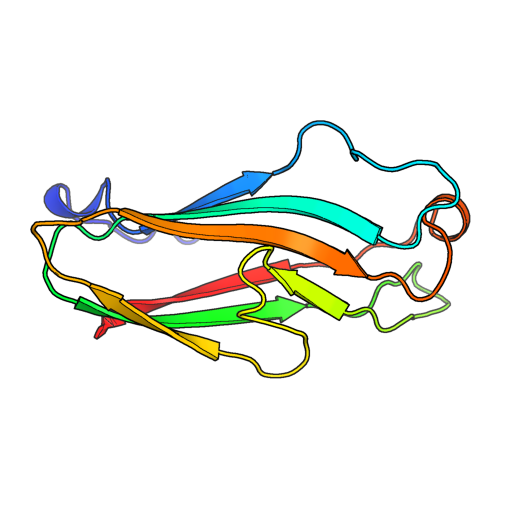1
ATOM 621 C C . PHE A 1 81 ? -9.769 -5.096 6.102 1.00 72.56 81 PHE A C 1
ATOM 623 O O . PHE A 1 81 ? -10.192 -3.946 6.106 1.00 72.56 81 PHE A O 1
ATOM 630 N N . HIS A 1 82 ? -10.304 -6.044 6.868 1.00 72.62 82 HIS A N 1
ATOM 631 C CA . HIS A 1 82 ? -11.378 -5.767 7.823 1.00 72.62 82 HIS A CA 1
ATOM 632 C C . HIS A 1 82 ? -10.786 -5.544 9.209 1.00 72.62 82 HIS A C 1
ATOM 634 O O . HIS A 1 82 ? -9.918 -6.304 9.634 1.00 72.62 82 HIS A O 1
ATOM 640 N N . TYR A 1 83 ? -11.291 -4.548 9.930 1.00 73.25 83 TYR A N 1
ATOM 641 C CA . TYR A 1 83 ? -10.887 -4.290 11.306 1.00 73.25 83 TYR A CA 1
ATOM 642 C C . TYR A 1 83 ? -12.099 -4.160 12.221 1.00 73.25 83 TYR A C 1
ATOM 644 O O . TYR A 1 83 ? -13.193 -3.774 11.804 1.00 73.25 83 TYR A O 1
ATOM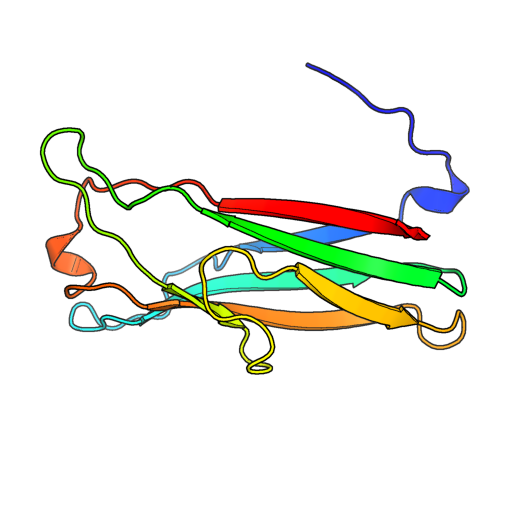 652 N N . GLN A 1 84 ? -11.873 -4.471 13.492 1.00 71.31 84 GLN A N 1
ATOM 653 C CA . GLN A 1 84 ? -12.797 -4.191 14.575 1.00 71.31 84 GLN A CA 1
ATOM 654 C C . GLN A 1 84 ? -12.019 -3.533 15.703 1.00 71.31 84 GLN A C 1
ATOM 656 O O . GLN A 1 84 ? -10.904 -3.945 16.022 1.00 71.31 84 GLN A O 1
ATOM 661 N N . GLN A 1 85 ? -12.622 -2.513 16.291 1.00 70.19 85 GLN A N 1
ATOM 662 C CA . GLN A 1 85 ? -11.973 -1.648 17.247 1.00 70.19 85 GLN A CA 1
ATOM 663 C C . GLN A 1 85 ? -12.917 -1.272 18.378 1.00 70.19 85 GLN A C 1
ATOM 665 O O . GLN A 1 85 ? -14.101 -1.021 18.153 1.00 70.19 85 GLN A O 1
ATOM 670 N N . ASN A 1 86 ? -12.358 -1.197 19.584 1.00 71.44 86 ASN A N 1
ATOM 671 C CA . ASN A 1 86 ? -13.046 -0.716 20.774 1.00 71.44 86 ASN A CA 1
ATOM 672 C C . ASN A 1 86 ? -12.520 0.672 21.141 1.00 71.44 86 ASN A C 1
ATOM 674 O O . ASN A 1 86 ? -11.338 0.952 20.960 1.00 71.44 86 ASN A O 1
ATOM 678 N N . GLU A 1 87 ? -13.384 1.511 21.706 1.00 71.44 87 GLU A N 1
ATOM 679 C CA . GLU A 1 87 ? -13.047 2.887 22.105 1.00 71.44 87 GLU A CA 1
ATOM 680 C C . GLU A 1 87 ? -11.863 2.968 23.087 1.00 71.44 87 GLU A C 1
ATOM 682 O O . GLU A 1 87 ? -11.053 3.884 22.993 1.00 71.44 87 GLU A O 1
ATOM 687 N N . ASP A 1 88 ? -11.695 1.964 23.956 1.00 74.94 88 ASP A N 1
ATOM 688 C CA . ASP A 1 88 ? -10.566 1.870 24.896 1.00 74.94 88 ASP A CA 1
ATOM 689 C C . ASP A 1 88 ? -9.198 1.697 24.200 1.00 74.94 88 ASP A C 1
ATOM 691 O O . ASP A 1 88 ? -8.149 1.878 24.820 1.00 74.94 88 ASP A O 1
ATOM 695 N N . SER A 1 89 ? -9.191 1.337 22.912 1.00 74.56 89 SER A N 1
ATOM 696 C CA . SER A 1 89 ? -7.997 1.222 22.073 1.00 74.56 89 SER A CA 1
ATOM 697 C C . SER A 1 89 ? -8.235 1.941 20.736 1.00 74.56 89 SER A C 1
ATOM 699 O O . SER A 1 89 ? -8.503 1.308 19.712 1.00 74.56 89 SER A O 1
ATOM 701 N N . PRO A 1 90 ? -8.159 3.286 20.724 1.00 71.06 90 PRO A N 1
ATOM 702 C CA . PRO A 1 90 ? -8.529 4.116 19.580 1.00 71.06 90 PRO A CA 1
ATOM 703 C C . PRO A 1 90 ? -7.499 4.095 18.434 1.00 71.06 90 PRO A C 1
ATOM 705 O O . PRO A 1 90 ? -7.757 4.662 17.373 1.00 71.06 90 PRO A O 1
ATOM 708 N N . HIS A 1 91 ? -6.368 3.410 18.610 1.00 75.38 91 HIS A N 1
ATOM 709 C CA . HIS A 1 91 ? -5.277 3.349 17.645 1.00 75.38 91 HIS A CA 1
ATOM 710 C C . HIS A 1 91 ? -5.148 1.950 17.036 1.00 75.38 91 HIS A C 1
ATOM 712 O O . HIS A 1 91 ? -4.838 0.989 17.742 1.00 75.38 91 HIS A O 1
ATOM 718 N N . ILE A 1 92 ? -5.324 1.850 15.720 1.00 73.94 92 ILE A N 1
ATOM 719 C CA . ILE A 1 92 ? -5.019 0.649 14.945 1.00 73.94 92 ILE A CA 1
ATOM 720 C C . ILE A 1 92 ? -3.752 0.913 14.144 1.00 73.94 92 ILE A C 1
ATOM 722 O O . ILE A 1 92 ? -3.747 1.682 13.179 1.00 73.94 92 ILE A O 1
ATOM 726 N N . GLU A 1 93 ? -2.685 0.221 14.520 1.00 73.44 93 GLU A N 1
ATOM 727 C CA . GLU A 1 93 ? -1.497 0.127 13.686 1.00 73.44 93 GLU A CA 1
ATOM 728 C C . GLU A 1 93 ? -1.731 -0.962 12.635 1.00 73.44 93 GLU A C 1
ATOM 730 O O . GLU A 1 93 ? -1.872 -2.143 12.956 1.00 73.44 93 GLU A O 1
ATOM 735 N N . ILE A 1 94 ? -1.819 -0.563 11.367 1.00 71.69 94 ILE A N 1
ATOM 736 C CA . ILE A 1 94 ? -1.908 -1.516 10.248 1.00 71.69 94 ILE A CA 1
ATOM 737 C C . ILE A 1 94 ? -0.510 -2.000 9.869 1.00 71.69 94 ILE A C 1
ATOM 739 O O . ILE A 1 94 ? -0.337 -3.132 9.407 1.00 71.69 94 ILE A O 1
ATOM 743 N N . GLY A 1 95 ? 0.484 -1.150 10.118 1.00 78.62 95 GLY A N 1
ATOM 744 C CA . GLY A 1 95 ? 1.895 -1.406 9.907 1.00 78.62 95 GLY A CA 1
ATOM 745 C C . GLY A 1 95 ? 2.444 -0.690 8.676 1.00 78.62 95 GLY A C 1
ATOM 746 O O . GLY A 1 95 ? 1.790 0.134 8.031 1.00 78.62 95 GLY A O 1
ATOM 747 N N . THR A 1 96 ? 3.684 -1.029 8.353 1.00 84.81 96 THR A N 1
ATOM 748 C CA . THR A 1 96 ? 4.444 -0.452 7.246 1.00 84.81 96 THR A CA 1
ATOM 749 C C . THR A 1 96 ? 4.014 -1.065 5.921 1.00 84.81 96 THR A C 1
ATOM 751 O O . THR A 1 96 ? 3.963 -2.288 5.795 1.00 84.81 96 THR A O 1
ATOM 754 N N . LEU A 1 97 ? 3.744 -0.233 4.921 1.00 83.69 97 LEU A N 1
ATOM 755 C CA . LEU A 1 97 ? 3.542 -0.646 3.542 1.00 83.69 97 LEU A CA 1
ATOM 756 C C . LEU A 1 97 ? 4.865 -0.845 2.814 1.00 83.69 97 LEU A C 1
ATOM 758 O O . LEU A 1 97 ? 5.737 0.024 2.811 1.00 83.69 97 LEU A O 1
ATOM 762 N N . TRP A 1 98 ? 4.937 -1.962 2.106 1.00 86.94 98 TRP A N 1
ATOM 763 C CA . TRP A 1 98 ? 6.049 -2.378 1.274 1.00 86.94 98 TRP A CA 1
ATOM 764 C C . TRP A 1 98 ? 5.560 -2.639 -0.147 1.00 86.94 98 TRP A C 1
ATOM 766 O O . TRP A 1 98 ? 4.598 -3.380 -0.344 1.00 86.94 98 TRP A O 1
ATOM 776 N N . ALA A 1 99 ? 6.231 -2.068 -1.143 1.00 87.19 99 ALA A N 1
ATOM 777 C CA . ALA A 1 99 ? 6.063 -2.458 -2.537 1.00 87.19 99 ALA A CA 1
ATOM 778 C C . ALA A 1 99 ? 7.082 -3.543 -2.890 1.00 87.19 99 ALA A C 1
ATOM 780 O O . ALA A 1 99 ? 8.282 -3.351 -2.714 1.00 87.19 99 ALA A O 1
ATOM 781 N N . ILE A 1 100 ? 6.602 -4.661 -3.425 1.00 88.69 100 ILE A N 1
ATOM 782 C CA . ILE A 1 100 ? 7.408 -5.729 -4.012 1.00 88.69 100 ILE A CA 1
ATOM 783 C C . ILE A 1 100 ? 7.353 -5.553 -5.529 1.00 88.69 100 ILE A C 1
ATOM 785 O O . ILE A 1 100 ? 6.346 -5.838 -6.183 1.00 88.69 100 ILE A O 1
ATOM 789 N N . LEU A 1 101 ? 8.448 -5.031 -6.056 1.00 88.94 101 LEU A N 1
ATOM 790 C CA . LEU A 1 101 ? 8.694 -4.697 -7.444 1.00 88.94 101 LEU A CA 1
ATOM 791 C C . LEU A 1 101 ? 9.052 -5.952 -8.262 1.00 88.94 101 LEU A C 1
ATOM 793 O O . LEU A 1 101 ? 9.686 -6.877 -7.751 1.00 88.94 101 LEU A O 1
ATOM 797 N N . PRO A 1 102 ? 8.706 -5.980 -9.557 1.00 88.06 102 PRO A N 1
ATOM 798 C CA . PRO A 1 102 ? 9.028 -7.098 -10.445 1.00 88.06 102 PRO A CA 1
ATOM 799 C C . PRO A 1 102 ? 10.485 -7.088 -10.928 1.00 88.06 102 PRO A C 1
ATOM 801 O O . PRO A 1 102 ? 10.984 -8.103 -11.410 1.00 88.06 102 PRO A O 1
ATOM 804 N N . VAL A 1 103 ? 11.160 -5.944 -10.809 1.00 90.12 103 VAL A N 1
ATOM 805 C CA . VAL A 1 103 ? 12.575 -5.725 -11.132 1.00 90.12 103 VAL A CA 1
ATOM 806 C C . VAL A 1 103 ? 13.191 -4.801 -10.070 1.00 90.12 103 VAL A C 1
ATOM 808 O O . VAL A 1 103 ? 12.437 -4.155 -9.337 1.00 90.12 103 VAL A O 1
ATOM 811 N N . PRO A 1 104 ? 14.530 -4.735 -9.943 1.00 90.56 104 PRO A N 1
ATOM 812 C CA . PRO A 1 104 ? 15.184 -3.855 -8.975 1.00 90.56 104 PRO A CA 1
ATOM 813 C C . PRO A 1 104 ? 14.775 -2.385 -9.126 1.00 90.56 104 PRO A C 1
ATOM 815 O O . PRO A 1 104 ? 14.551 -1.921 -10.245 1.00 90.56 104 PRO A O 1
ATOM 818 N N . TYR A 1 105 ? 14.730 -1.652 -8.011 1.00 86.06 105 TYR A N 1
ATOM 819 C CA . TYR A 1 105 ? 14.304 -0.247 -7.958 1.00 86.06 105 TYR A CA 1
ATOM 820 C C . TYR A 1 105 ? 15.026 0.648 -8.979 1.00 86.06 105 TYR A C 1
ATOM 822 O O . TYR A 1 105 ? 14.378 1.426 -9.675 1.00 86.06 105 TYR A O 1
ATOM 830 N N . ILE A 1 106 ? 16.341 0.477 -9.151 1.00 87.62 106 ILE A N 1
ATOM 831 C CA . ILE A 1 106 ? 17.134 1.272 -10.103 1.00 87.62 106 ILE A CA 1
ATOM 832 C C . ILE A 1 106 ? 16.681 1.109 -11.566 1.00 87.62 106 ILE A C 1
ATOM 834 O O . ILE A 1 106 ? 16.830 2.021 -12.373 1.00 87.62 106 ILE A O 1
ATOM 838 N N . ALA A 1 107 ? 16.092 -0.038 -11.923 1.00 89.38 107 ALA A N 1
ATOM 839 C CA . ALA A 1 107 ? 15.593 -0.301 -13.273 1.00 89.38 107 ALA A CA 1
ATOM 840 C C . ALA A 1 107 ? 14.233 0.366 -13.554 1.00 89.38 107 ALA A C 1
ATOM 842 O O . ALA A 1 107 ? 13.739 0.293 -14.678 1.00 89.38 107 ALA A O 1
ATOM 843 N N . LEU A 1 108 ? 13.628 0.992 -12.542 1.00 88.06 108 LEU A N 1
ATOM 844 C CA . LEU A 1 108 ? 12.329 1.658 -12.608 1.00 88.06 108 LEU A CA 1
ATOM 845 C C . LEU A 1 108 ? 12.453 3.184 -12.554 1.00 88.06 108 LEU A C 1
ATOM 847 O O . LEU A 1 108 ? 11.471 3.874 -12.281 1.00 88.06 108 LEU A O 1
ATOM 851 N N . GLU A 1 109 ? 13.638 3.733 -12.823 1.00 87.94 109 GLU A N 1
ATOM 852 C CA . GLU A 1 109 ? 13.801 5.179 -12.948 1.00 87.94 109 GLU A CA 1
ATOM 853 C C . GLU A 1 109 ? 12.832 5.736 -14.010 1.00 87.94 109 GLU A C 1
ATOM 855 O O . GLU A 1 109 ? 12.789 5.273 -15.150 1.00 87.94 109 GLU A O 1
ATOM 860 N N . GLY A 1 110 ? 12.010 6.715 -13.618 1.00 87.12 110 GLY A N 1
ATOM 861 C CA . GLY A 1 110 ? 10.977 7.306 -14.478 1.00 87.12 110 GLY A CA 1
ATOM 862 C C . GLY A 1 110 ? 9.654 6.530 -14.558 1.00 87.12 110 GLY A C 1
ATOM 863 O O . GLY A 1 110 ? 8.721 7.008 -15.204 1.00 87.12 110 GLY A O 1
ATOM 864 N N . PHE A 1 111 ? 9.529 5.376 -13.893 1.00 91.81 111 PHE A N 1
ATOM 865 C CA . PHE A 1 111 ? 8.239 4.711 -13.713 1.00 91.81 111 PHE A CA 1
ATOM 866 C C . PHE A 1 111 ? 7.460 5.366 -12.574 1.00 91.81 111 PHE A C 1
ATOM 868 O O . PHE A 1 111 ? 8.005 5.728 -11.531 1.00 91.81 111 PHE A O 1
ATOM 875 N N . HIS A 1 112 ? 6.147 5.464 -12.752 1.00 89.38 112 HIS A N 1
ATOM 876 C CA . HIS A 1 112 ? 5.240 6.020 -11.761 1.00 89.38 112 HIS A CA 1
ATOM 877 C C . HIS A 1 112 ? 4.082 5.069 -11.489 1.00 89.38 112 HIS A C 1
ATOM 879 O O . HIS A 1 112 ? 3.625 4.348 -12.374 1.00 89.38 112 HIS A O 1
ATOM 885 N N . SER A 1 113 ? 3.584 5.105 -10.259 1.00 86.69 113 SER A N 1
ATOM 886 C CA . SER A 1 113 ? 2.321 4.485 -9.881 1.00 86.69 113 SER A CA 1
ATOM 887 C C . SER A 1 113 ? 1.593 5.371 -8.873 1.00 86.69 113 SER A C 1
ATOM 889 O O . SER A 1 113 ? 2.184 6.257 -8.254 1.00 86.69 113 SER A O 1
ATOM 891 N N . SER A 1 114 ? 0.299 5.128 -8.713 1.00 81.94 114 SER A N 1
ATOM 892 C CA . SER A 1 114 ? -0.551 5.742 -7.707 1.00 81.94 114 SER A CA 1
ATOM 893 C C . SER A 1 114 ? -1.053 4.688 -6.726 1.00 81.94 114 SER A C 1
ATOM 895 O O . SER A 1 114 ? -1.343 3.552 -7.106 1.00 81.94 114 SER A O 1
ATOM 897 N N . ILE A 1 115 ? -1.154 5.085 -5.459 1.00 78.62 115 ILE A N 1
ATOM 898 C CA . ILE A 1 115 ? -1.734 4.284 -4.384 1.00 78.62 115 ILE A CA 1
ATOM 899 C C . ILE A 1 115 ? -2.878 5.099 -3.789 1.00 78.62 115 ILE A C 1
ATOM 901 O O . ILE A 1 115 ? -2.696 6.261 -3.426 1.00 78.62 115 ILE A O 1
ATOM 905 N N . MET A 1 116 ? -4.057 4.494 -3.704 1.00 78.75 116 MET A N 1
ATOM 906 C CA . MET A 1 116 ? -5.231 5.063 -3.059 1.00 78.75 116 MET A CA 1
ATOM 907 C C . MET A 1 116 ? -5.633 4.189 -1.876 1.00 78.75 116 MET A C 1
ATOM 909 O O . MET A 1 116 ? -5.671 2.962 -1.976 1.00 78.75 116 MET A O 1
ATOM 913 N N . LEU A 1 117 ? -5.929 4.846 -0.759 1.00 77.38 117 LEU A N 1
ATOM 914 C CA . LEU A 1 117 ? -6.280 4.219 0.508 1.00 77.38 117 LEU A CA 1
ATOM 915 C C . LEU A 1 117 ? -7.704 4.651 0.851 1.00 77.38 117 LEU A C 1
ATOM 917 O O . LEU A 1 117 ? -7.997 5.844 0.922 1.00 77.38 117 LEU A O 1
ATOM 921 N N . GLU A 1 118 ? -8.600 3.683 1.004 1.00 76.50 118 GLU A N 1
ATOM 922 C CA . GLU A 1 118 ? -10.014 3.922 1.292 1.00 76.50 118 GLU A CA 1
ATOM 923 C C . GLU A 1 118 ? -10.367 3.334 2.658 1.00 76.50 118 GLU A C 1
ATOM 925 O O . GLU A 1 118 ? -10.194 2.136 2.869 1.00 76.50 118 GLU A O 1
ATOM 930 N N . LEU A 1 119 ? -10.889 4.165 3.564 1.00 76.38 119 LEU A N 1
ATOM 931 C CA . LEU A 1 119 ? -11.413 3.760 4.868 1.00 76.38 119 LEU A CA 1
ATOM 932 C C . LEU A 1 119 ? -12.943 3.805 4.841 1.00 76.38 119 LEU A C 1
ATOM 934 O O . LEU A 1 119 ? -13.532 4.864 4.619 1.00 76.38 119 LEU A O 1
ATOM 938 N N . VAL A 1 120 ? -13.589 2.675 5.117 1.00 75.62 120 VAL A N 1
ATOM 939 C CA . VAL A 1 120 ? -15.046 2.589 5.268 1.00 75.62 120 VAL A CA 1
ATOM 940 C C . VAL A 1 120 ? -15.372 2.185 6.700 1.00 75.62 120 VAL A C 1
ATOM 942 O O . VAL A 1 120 ? -14.986 1.106 7.148 1.00 75.62 120 VAL A O 1
ATOM 945 N N . LEU A 1 121 ? -16.097 3.062 7.393 1.00 73.69 121 LEU A N 1
ATOM 946 C CA . LEU A 1 121 ? -16.570 2.878 8.765 1.00 73.69 121 LEU A CA 1
ATOM 947 C C . LEU A 1 121 ? -17.997 2.311 8.760 1.00 73.69 121 LEU A C 1
ATOM 949 O O . LEU A 1 121 ? -18.843 2.783 7.994 1.00 73.69 121 LEU A O 1
ATOM 953 N N . HIS A 1 122 ? -18.260 1.347 9.639 1.00 69.00 122 HIS A N 1
ATOM 954 C CA . HIS A 1 122 ? -19.586 0.832 9.976 1.00 69.00 122 HIS A CA 1
ATOM 955 C C . HIS A 1 122 ? -19.944 1.155 11.429 1.00 69.00 122 HIS A C 1
ATOM 957 O O . HIS A 1 122 ? -19.028 1.189 12.294 1.00 69.00 122 HIS A O 1
#